Protein AF-A0A7X5TFG4-F1 (afdb_monomer)

Mean predicted aligned error: 16.13 Å

Structure (mmCIF, N/CA/C/O backbone):
data_AF-A0A7X5TFG4-F1
#
_entry.id   AF-A0A7X5TFG4-F1
#
loop_
_atom_site.group_PDB
_atom_site.id
_atom_site.type_symbol
_atom_site.label_atom_id
_atom_site.label_alt_id
_atom_site.label_comp_id
_atom_site.label_asym_id
_atom_site.label_entity_id
_atom_site.label_seq_id
_atom_site.pdbx_PDB_ins_code
_atom_site.Cartn_x
_atom_site.Cartn_y
_atom_site.Cartn_z
_atom_site.occupancy
_atom_site.B_iso_or_equiv
_atom_site.auth_seq_id
_atom_site.auth_comp_id
_atom_site.auth_asym_id
_atom_site.auth_atom_id
_atom_site.pdbx_PDB_model_num
ATOM 1 N N . MET A 1 1 ? -3.999 18.318 11.171 1.00 40.94 1 MET A N 1
ATOM 2 C CA . MET A 1 1 ? -4.446 17.059 10.551 1.00 40.94 1 MET A CA 1
ATOM 3 C C . MET A 1 1 ? -4.209 15.980 11.583 1.00 40.94 1 MET A C 1
ATOM 5 O O . MET A 1 1 ? -3.076 15.828 12.015 1.00 40.94 1 MET A O 1
ATOM 9 N N . GLU A 1 2 ? -5.267 15.342 12.074 1.00 40.59 2 GLU A N 1
ATOM 10 C CA . GLU A 1 2 ? -5.161 14.243 13.038 1.00 40.59 2 GLU A CA 1
ATOM 11 C C . GLU A 1 2 ? -4.937 12.934 12.272 1.00 40.59 2 GLU A C 1
ATOM 13 O O . GLU A 1 2 ? -5.861 12.159 12.070 1.00 40.59 2 GLU A O 1
ATOM 18 N N . LEU A 1 3 ? -3.708 12.687 11.803 1.00 50.12 3 LEU A N 1
ATOM 19 C CA . LEU A 1 3 ? -3.293 11.332 11.425 1.00 50.12 3 LEU A CA 1
ATOM 20 C C . LEU A 1 3 ? -2.859 10.603 12.697 1.00 50.12 3 LEU A C 1
ATOM 22 O O . LEU A 1 3 ? -1.681 10.527 13.042 1.00 50.12 3 LEU A O 1
ATOM 26 N N . LYS A 1 4 ? -3.838 10.115 13.450 1.00 49.06 4 LYS A N 1
ATOM 27 C CA . LYS A 1 4 ? -3.588 9.115 14.489 1.00 49.06 4 LYS A CA 1
ATOM 28 C C . LYS A 1 4 ? -4.695 8.069 14.523 1.00 49.06 4 LYS A C 1
ATOM 30 O O . LYS A 1 4 ? -5.000 7.520 15.573 1.00 49.06 4 LYS A O 1
ATOM 35 N N . GLU A 1 5 ? -5.290 7.790 13.368 1.00 57.38 5 GLU A N 1
ATOM 36 C CA . GLU A 1 5 ? -6.003 6.534 13.186 1.00 57.38 5 GLU A CA 1
ATOM 37 C C . GLU A 1 5 ? -4.938 5.45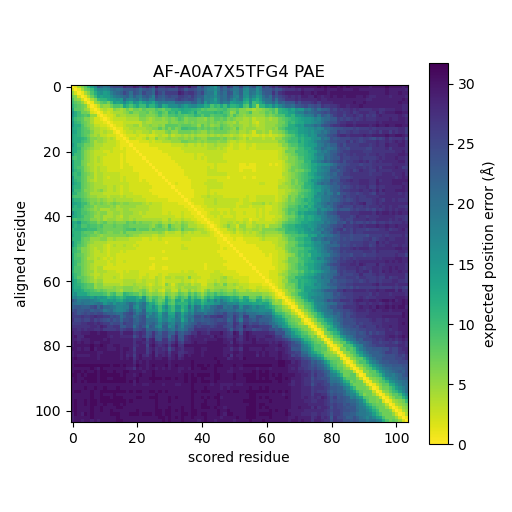7 13.004 1.00 57.38 5 GLU A C 1
ATOM 39 O O . GLU A 1 5 ? -4.044 5.543 12.164 1.00 57.38 5 GLU A O 1
ATOM 44 N N . HIS A 1 6 ? -4.932 4.529 13.948 1.00 56.25 6 HIS A N 1
ATOM 45 C CA . HIS A 1 6 ? -3.909 3.518 14.086 1.00 56.25 6 HIS A CA 1
ATOM 46 C C . HIS A 1 6 ? -3.882 2.644 12.828 1.00 56.25 6 HIS A C 1
ATOM 48 O O . HIS A 1 6 ? -4.846 1.935 12.561 1.00 56.25 6 HIS A O 1
ATOM 54 N N . TYR A 1 7 ? -2.767 2.661 12.091 1.00 66.12 7 TYR A N 1
ATOM 55 C CA . TYR A 1 7 ? -2.463 1.675 11.053 1.00 66.12 7 TYR A CA 1
ATOM 56 C C . TYR A 1 7 ? -2.356 0.294 11.704 1.00 66.12 7 TYR A C 1
ATOM 58 O O . TYR A 1 7 ? -1.284 -0.139 12.129 1.00 66.12 7 TYR A O 1
ATOM 66 N N . THR A 1 8 ? -3.499 -0.359 11.874 1.00 75.88 8 THR A N 1
ATOM 67 C CA . THR A 1 8 ? -3.592 -1.678 12.486 1.00 75.88 8 THR A CA 1
ATOM 68 C C . THR A 1 8 ? -3.585 -2.732 11.392 1.00 75.88 8 THR A C 1
ATOM 70 O O . THR A 1 8 ? -4.146 -2.547 10.307 1.00 75.88 8 THR A O 1
ATOM 73 N N . ASN A 1 9 ? -2.931 -3.859 11.661 1.00 72.38 9 ASN A N 1
ATOM 74 C CA . ASN A 1 9 ? -2.941 -4.973 10.721 1.00 72.38 9 ASN A CA 1
ATOM 75 C C . ASN A 1 9 ? -4.364 -5.508 10.548 1.00 72.38 9 ASN A C 1
ATOM 77 O O . ASN A 1 9 ? -4.701 -6.007 9.488 1.00 72.38 9 ASN A O 1
ATOM 81 N N . GLU A 1 10 ? -5.204 -5.367 11.565 1.00 77.56 10 GLU A N 1
ATOM 82 C CA . GLU A 1 10 ? -6.606 -5.748 11.603 1.00 77.56 10 GLU A CA 1
ATOM 83 C C . GLU A 1 10 ? -7.412 -5.072 10.486 1.00 77.56 10 GLU A C 1
ATOM 85 O O . GLU A 1 10 ? -8.140 -5.746 9.755 1.00 77.56 10 GLU A O 1
ATOM 90 N N . GLU A 1 11 ? -7.240 -3.762 10.302 1.00 80.69 11 GLU A N 1
ATOM 91 C CA . GLU A 1 11 ? -7.947 -3.012 9.264 1.00 80.69 11 GLU A CA 1
ATOM 92 C C . GLU A 1 11 ? -7.450 -3.377 7.861 1.00 80.69 11 GLU A C 1
ATOM 94 O O . GLU A 1 11 ? -8.248 -3.655 6.964 1.00 80.69 11 GLU A O 1
ATOM 99 N N . LEU A 1 12 ? -6.132 -3.471 7.680 1.00 80.50 12 LEU A N 1
ATOM 100 C CA . LEU A 1 12 ? -5.527 -3.867 6.407 1.00 80.50 12 LEU A CA 1
ATOM 101 C C . LEU A 1 12 ? -5.881 -5.308 6.022 1.00 80.50 12 LEU A C 1
ATOM 103 O O . LEU A 1 12 ? -6.188 -5.577 4.862 1.00 80.50 12 LEU A O 1
ATOM 107 N N . CYS A 1 13 ? -5.891 -6.230 6.987 1.00 82.69 13 CYS A N 1
ATOM 108 C CA . CYS A 1 13 ? -6.196 -7.641 6.759 1.00 82.69 13 CYS A CA 1
ATOM 109 C C . CYS A 1 13 ? -7.641 -7.875 6.333 1.00 82.69 13 CYS A C 1
ATOM 111 O O . CYS A 1 13 ? -7.898 -8.873 5.679 1.00 82.69 13 CYS A O 1
ATOM 113 N N . SER A 1 14 ? -8.579 -6.968 6.624 1.00 82.88 14 SER A N 1
ATOM 114 C CA . SER A 1 14 ? -9.969 -7.111 6.164 1.00 82.88 14 SER A CA 1
ATOM 115 C C . SER A 1 14 ? -10.106 -7.211 4.633 1.00 82.88 14 SER A C 1
ATOM 117 O O . SER A 1 14 ? -11.097 -7.747 4.139 1.00 82.88 14 SER A O 1
ATOM 119 N N . LYS A 1 15 ? -9.104 -6.730 3.882 1.00 83.06 15 LYS A N 1
ATOM 120 C CA . LYS A 1 15 ? -9.053 -6.759 2.412 1.00 83.06 15 LYS A CA 1
ATOM 121 C C . LYS A 1 15 ? -8.365 -8.003 1.839 1.00 83.06 15 LYS A C 1
ATOM 123 O O . LYS A 1 15 ? -8.316 -8.150 0.621 1.00 83.06 15 LYS A O 1
ATOM 128 N N . PHE A 1 16 ? -7.820 -8.877 2.686 1.00 88.81 16 PHE A N 1
ATOM 129 C CA . PHE A 1 16 ? -7.030 -10.037 2.274 1.00 88.81 16 PHE A CA 1
ATOM 130 C C . PHE A 1 16 ? -7.470 -11.294 3.024 1.00 88.81 16 PHE A C 1
ATOM 132 O O . PHE A 1 16 ? -7.764 -11.257 4.212 1.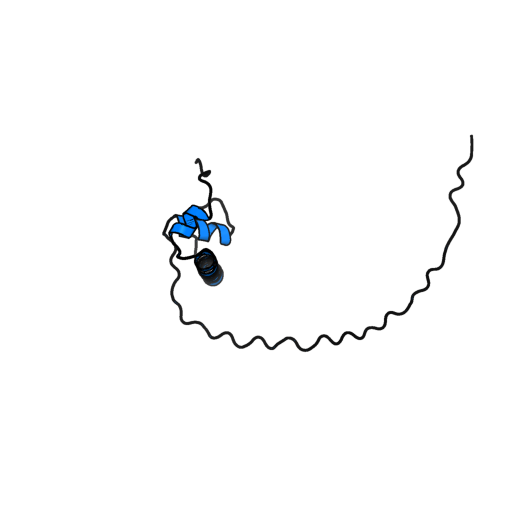00 88.81 16 PHE A O 1
ATOM 139 N N . ASP A 1 17 ? -7.427 -12.448 2.358 1.00 87.94 17 ASP A N 1
ATOM 140 C CA . ASP A 1 17 ? -7.817 -13.717 2.993 1.00 87.94 17 ASP A CA 1
ATOM 141 C C . ASP A 1 17 ? -6.910 -14.109 4.170 1.00 87.94 17 ASP A C 1
ATOM 143 O O . ASP A 1 17 ? -7.318 -14.838 5.073 1.00 87.94 17 ASP A O 1
ATOM 147 N N . ASN A 1 18 ? -5.648 -13.666 4.147 1.00 89.69 18 ASN A N 1
ATOM 148 C CA . ASN A 1 18 ? -4.687 -13.905 5.216 1.00 89.69 18 ASN A CA 1
ATOM 149 C C . ASN A 1 18 ? -3.586 -12.826 5.251 1.00 89.69 18 ASN A C 1
ATOM 151 O O . ASN A 1 18 ? -3.362 -12.095 4.283 1.00 89.69 18 ASN A O 1
ATOM 155 N N . GLN A 1 19 ? -2.850 -12.780 6.363 1.00 88.94 19 GLN A N 1
ATOM 156 C CA . GLN A 1 19 ? -1.767 -11.816 6.598 1.00 88.94 19 GLN A CA 1
ATOM 157 C C . GLN A 1 19 ? -0.594 -11.958 5.614 1.00 88.94 19 GLN A C 1
ATOM 159 O O . GLN A 1 19 ? 0.010 -10.963 5.223 1.00 88.94 19 GLN A O 1
ATOM 164 N N . PHE A 1 20 ? -0.272 -13.176 5.177 1.00 92.00 20 PHE A N 1
ATOM 165 C CA . PHE A 1 20 ? 0.802 -13.408 4.208 1.00 92.00 20 PHE A CA 1
ATOM 166 C C . PHE A 1 20 ? 0.451 -12.858 2.824 1.00 92.00 20 PHE A C 1
ATOM 168 O O . PHE A 1 20 ? 1.325 -12.330 2.144 1.00 92.00 20 PHE A O 1
ATOM 175 N N . ASN A 1 21 ? -0.818 -12.926 2.417 1.00 91.12 21 ASN A N 1
ATOM 176 C CA . ASN A 1 21 ? -1.296 -12.360 1.160 1.00 91.12 21 ASN A CA 1
ATO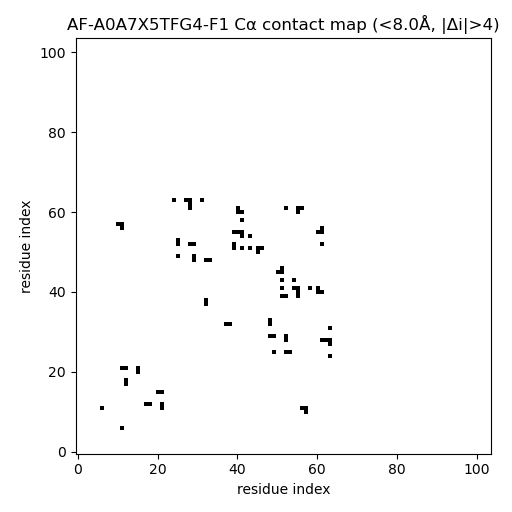M 177 C C . ASN A 1 21 ? -1.152 -10.836 1.165 1.00 91.12 21 ASN A C 1
ATOM 179 O O . ASN A 1 21 ? -0.648 -10.287 0.189 1.00 91.12 21 ASN A O 1
ATOM 183 N N . LEU A 1 22 ? -1.500 -10.173 2.275 1.00 91.19 22 LEU A N 1
ATOM 184 C CA . LEU A 1 22 ? -1.254 -8.739 2.464 1.00 91.19 22 LEU A CA 1
ATOM 185 C C . LEU A 1 22 ? 0.235 -8.408 2.289 1.00 91.19 22 LEU A C 1
ATOM 187 O O . LEU A 1 22 ? 0.585 -7.509 1.526 1.00 91.19 22 LEU A O 1
ATOM 191 N N . VAL A 1 23 ? 1.120 -9.150 2.961 1.00 91.94 23 VAL A N 1
ATOM 192 C CA . VAL A 1 23 ? 2.570 -8.906 2.899 1.00 91.94 23 VAL A CA 1
ATOM 193 C C . VAL A 1 23 ? 3.117 -9.138 1.489 1.00 91.94 23 VAL A C 1
ATOM 195 O O . VAL A 1 23 ? 3.829 -8.286 0.963 1.00 91.94 23 VAL A O 1
ATOM 198 N N . ASN A 1 24 ? 2.760 -10.250 0.845 1.00 92.94 24 ASN A N 1
ATOM 199 C CA . ASN A 1 24 ? 3.193 -10.560 -0.519 1.00 92.94 24 ASN A CA 1
ATOM 200 C C . ASN A 1 24 ? 2.720 -9.499 -1.518 1.00 92.94 24 ASN A C 1
ATOM 202 O O . ASN A 1 24 ? 3.488 -9.068 -2.380 1.00 92.94 24 ASN A O 1
ATOM 206 N N . TYR A 1 25 ? 1.475 -9.048 -1.374 1.00 92.38 25 TYR A N 1
ATOM 207 C CA . TYR A 1 25 ? 0.912 -7.993 -2.202 1.00 92.38 25 TYR A CA 1
ATOM 208 C C . TYR A 1 25 ? 1.636 -6.657 -1.990 1.00 92.38 25 TYR A C 1
ATOM 210 O O . TYR A 1 25 ? 2.055 -6.024 -2.960 1.00 92.38 25 TYR A O 1
ATOM 218 N N . ALA A 1 26 ? 1.878 -6.265 -0.735 1.00 92.88 26 ALA A N 1
ATOM 219 C CA . ALA A 1 26 ? 2.626 -5.055 -0.402 1.00 92.88 26 ALA A CA 1
ATOM 220 C C . ALA A 1 26 ? 4.062 -5.094 -0.953 1.00 92.88 26 ALA A C 1
ATOM 222 O O . ALA A 1 26 ? 4.526 -4.105 -1.517 1.00 92.88 26 ALA A O 1
ATOM 223 N N . ILE A 1 27 ? 4.749 -6.241 -0.869 1.00 93.81 27 ILE A N 1
ATOM 224 C CA . ILE A 1 27 ? 6.079 -6.438 -1.471 1.00 93.81 27 ILE A CA 1
ATOM 225 C C . ILE A 1 27 ? 6.027 -6.215 -2.985 1.00 93.81 27 ILE A C 1
ATOM 227 O O . ILE A 1 27 ? 6.894 -5.530 -3.531 1.00 93.81 27 ILE A O 1
ATOM 231 N N . GLY A 1 28 ? 5.012 -6.758 -3.662 1.00 92.62 28 GLY A N 1
ATOM 232 C CA . GLY A 1 28 ? 4.787 -6.519 -5.087 1.00 92.62 28 GLY A CA 1
ATOM 233 C C . GLY A 1 28 ? 4.617 -5.031 -5.398 1.00 92.62 28 GLY A C 1
ATOM 234 O O . GLY A 1 28 ? 5.291 -4.507 -6.284 1.00 92.62 28 GLY A O 1
ATOM 235 N N . LEU A 1 29 ? 3.782 -4.338 -4.618 1.00 92.69 29 LEU A N 1
ATOM 236 C CA . LEU A 1 29 ? 3.481 -2.918 -4.809 1.00 92.69 29 LEU A CA 1
ATOM 237 C C . LEU A 1 29 ? 4.717 -2.031 -4.605 1.00 92.69 29 LEU A C 1
ATOM 239 O O . LEU A 1 29 ? 4.964 -1.125 -5.403 1.00 92.69 29 LEU A O 1
ATOM 243 N N . VAL A 1 30 ? 5.510 -2.307 -3.562 1.00 94.44 30 VAL A N 1
ATOM 244 C CA . VAL A 1 30 ? 6.781 -1.612 -3.293 1.00 94.44 30 VAL A CA 1
ATOM 245 C C . VAL A 1 30 ? 7.781 -1.894 -4.403 1.00 94.44 30 VAL A C 1
ATOM 247 O O . VAL A 1 30 ? 8.429 -0.974 -4.895 1.00 94.44 30 VAL A O 1
ATOM 250 N N . GLY A 1 31 ? 7.906 -3.156 -4.818 1.00 92.31 31 GLY A N 1
ATOM 251 C CA . GLY A 1 31 ? 8.812 -3.553 -5.891 1.00 92.31 31 GLY A CA 1
ATOM 252 C C . GLY A 1 31 ? 8.489 -2.848 -7.207 1.00 92.31 31 GLY A C 1
ATOM 253 O O . GLY A 1 31 ? 9.395 -2.354 -7.879 1.00 92.31 31 GLY A O 1
ATOM 254 N N . GLU A 1 32 ? 7.205 -2.747 -7.558 1.00 91.81 32 GLU A N 1
ATOM 255 C CA . GLU A 1 32 ? 6.748 -1.964 -8.705 1.00 91.81 32 GLU A CA 1
ATOM 256 C C . GLU A 1 32 ? 7.100 -0.486 -8.529 1.00 91.81 32 GLU A C 1
ATOM 258 O O . GLU A 1 32 ? 7.736 0.089 -9.409 1.00 91.81 32 GLU A O 1
ATOM 263 N N . MET A 1 33 ? 6.766 0.095 -7.374 1.00 92.00 33 MET A N 1
ATOM 264 C CA . MET A 1 33 ? 6.987 1.509 -7.084 1.00 92.00 33 MET A CA 1
ATOM 265 C C . MET A 1 33 ? 8.459 1.914 -7.195 1.00 92.00 33 MET A C 1
ATOM 267 O O . MET A 1 33 ? 8.774 2.894 -7.868 1.00 92.00 33 MET A O 1
ATOM 271 N N . ILE A 1 34 ? 9.359 1.138 -6.586 1.00 91.56 34 ILE A N 1
ATOM 272 C CA . ILE A 1 34 ? 10.807 1.369 -6.642 1.00 91.56 34 ILE A CA 1
ATOM 273 C C . ILE A 1 34 ? 11.309 1.231 -8.078 1.00 91.56 34 ILE A C 1
ATOM 275 O O . ILE A 1 34 ? 12.083 2.060 -8.550 1.00 91.56 34 ILE A O 1
ATOM 279 N N . ARG A 1 35 ? 10.873 0.187 -8.789 1.00 90.06 35 ARG A N 1
ATOM 280 C CA . ARG A 1 35 ? 11.365 -0.102 -10.138 1.00 90.06 35 ARG A CA 1
ATOM 281 C C . ARG A 1 35 ? 10.912 0.937 -11.161 1.00 90.06 35 ARG A C 1
ATOM 283 O O . ARG A 1 35 ? 11.685 1.271 -12.053 1.00 90.06 35 ARG A O 1
ATOM 290 N N . THR A 1 36 ? 9.669 1.407 -11.081 1.00 90.44 36 THR A N 1
ATOM 291 C CA . THR A 1 36 ? 9.133 2.395 -12.029 1.00 90.44 36 THR A CA 1
ATOM 292 C C . THR A 1 36 ? 9.429 3.831 -11.613 1.00 90.44 36 THR A C 1
ATOM 294 O O . THR A 1 36 ? 9.278 4.729 -12.436 1.00 90.44 36 THR A O 1
ATOM 297 N N . GLY A 1 37 ? 9.793 4.061 -10.348 1.00 90.25 37 GLY A N 1
ATOM 298 C CA . GLY A 1 37 ? 9.927 5.401 -9.780 1.00 90.25 37 GLY A CA 1
ATOM 299 C C . GLY A 1 37 ? 8.609 6.179 -9.790 1.00 90.25 37 GLY A C 1
ATOM 300 O O . GLY A 1 37 ? 8.628 7.403 -9.894 1.00 90.25 37 GLY A O 1
ATOM 301 N N . ARG A 1 38 ? 7.458 5.486 -9.759 1.00 91.62 38 ARG A N 1
ATOM 302 C CA . ARG A 1 38 ? 6.154 6.169 -9.776 1.00 91.62 38 ARG A CA 1
ATOM 303 C C . ARG A 1 38 ? 5.957 6.946 -8.478 1.00 91.62 38 ARG A C 1
ATOM 305 O O . ARG A 1 38 ? 6.379 6.501 -7.410 1.00 91.62 38 ARG A O 1
ATOM 312 N N . GLU A 1 39 ? 5.225 8.047 -8.564 1.00 91.50 39 GLU A N 1
ATOM 313 C CA . GLU A 1 39 ? 4.814 8.781 -7.373 1.00 91.50 39 GLU A CA 1
ATOM 314 C C . GLU A 1 39 ? 3.755 8.005 -6.560 1.00 91.50 39 GLU A C 1
ATOM 316 O O . GLU A 1 39 ? 3.016 7.168 -7.111 1.00 91.50 39 GLU A O 1
ATOM 321 N N . PRO A 1 40 ? 3.664 8.270 -5.244 1.00 91.38 40 PRO A N 1
ATOM 322 C CA . PRO A 1 40 ? 2.592 7.750 -4.406 1.00 91.38 40 PRO A CA 1
ATOM 323 C C . PRO A 1 40 ? 1.214 8.232 -4.873 1.00 91.38 40 PRO A C 1
ATOM 325 O O . PRO A 1 40 ? 1.028 9.381 -5.272 1.00 91.38 40 PRO A O 1
ATOM 328 N N . ARG A 1 41 ? 0.206 7.363 -4.781 1.00 91.25 41 ARG A N 1
ATOM 329 C CA . ARG A 1 41 ? -1.193 7.661 -5.158 1.00 91.25 41 ARG A CA 1
ATOM 330 C C . ARG A 1 41 ? -1.984 8.340 -4.038 1.00 91.25 41 ARG A C 1
ATOM 332 O O . ARG A 1 41 ? -3.104 8.816 -4.253 1.00 91.25 41 ARG A O 1
ATOM 339 N N . VAL A 1 42 ? -1.415 8.373 -2.839 1.00 90.12 42 VAL A N 1
ATOM 340 C CA . VAL A 1 42 ? -1.928 9.091 -1.670 1.00 90.12 42 VAL A CA 1
ATOM 341 C C . VAL A 1 42 ? -0.906 10.120 -1.224 1.00 90.12 42 VAL A C 1
ATOM 343 O O . VAL A 1 42 ? 0.297 9.928 -1.370 1.00 90.12 42 VAL A O 1
ATOM 346 N N . LYS A 1 43 ? -1.409 11.230 -0.681 1.00 88.31 43 LYS A N 1
ATOM 347 C CA . LYS A 1 43 ? -0.558 12.210 -0.015 1.00 88.31 43 LYS A CA 1
ATOM 348 C C . LYS A 1 43 ? -0.125 11.617 1.315 1.00 88.31 43 LYS A C 1
ATOM 350 O O . LYS A 1 43 ? -0.991 11.256 2.106 1.00 88.31 43 LYS A O 1
ATOM 355 N N . SER A 1 44 ? 1.177 11.583 1.537 1.00 85.25 44 SER A N 1
ATOM 356 C CA . SER A 1 44 ? 1.770 11.145 2.789 1.00 85.25 44 SER A CA 1
ATOM 357 C C . SER A 1 44 ? 2.788 12.161 3.268 1.00 85.25 44 SER A C 1
ATOM 359 O O . SER A 1 44 ? 3.335 12.931 2.478 1.00 85.25 44 SER A O 1
ATOM 361 N N . GLU A 1 45 ? 3.044 12.140 4.567 1.00 86.44 45 GLU A N 1
ATOM 362 C CA . GLU A 1 45 ? 4.122 12.901 5.197 1.00 86.44 45 GLU A CA 1
ATOM 363 C C . GLU A 1 45 ? 5.439 12.109 5.213 1.00 86.44 45 GLU A C 1
ATOM 365 O O . GLU A 1 45 ? 6.486 12.659 5.546 1.00 86.44 45 GLU A O 1
ATOM 370 N N . THR A 1 46 ? 5.400 10.818 4.861 1.00 86.69 46 THR A N 1
ATOM 371 C CA . THR A 1 46 ? 6.582 9.956 4.824 1.00 86.69 46 THR A CA 1
ATOM 372 C C . THR A 1 46 ? 7.146 9.814 3.416 1.00 86.69 46 THR A C 1
ATOM 374 O O . THR A 1 46 ? 6.423 9.809 2.424 1.00 86.69 46 THR A O 1
ATOM 377 N N . GLU A 1 47 ? 8.457 9.618 3.335 1.00 88.44 47 GLU A N 1
ATOM 378 C CA . GLU A 1 47 ? 9.138 9.210 2.104 1.00 88.44 47 GLU A CA 1
ATOM 379 C C . GLU A 1 47 ? 9.401 7.696 2.073 1.00 88.44 47 GLU A C 1
ATOM 381 O O . GLU A 1 47 ? 9.912 7.176 1.084 1.00 88.44 47 GLU A O 1
ATOM 386 N N . ASN A 1 48 ? 9.066 6.962 3.145 1.00 90.69 48 ASN A N 1
ATOM 387 C CA . ASN A 1 48 ? 9.313 5.526 3.224 1.00 90.69 48 ASN A CA 1
ATOM 388 C C . ASN A 1 48 ? 8.372 4.762 2.272 1.00 90.69 48 ASN A C 1
ATOM 390 O O . ASN A 1 48 ? 7.168 4.702 2.545 1.00 90.69 48 ASN A O 1
ATOM 394 N N . PRO A 1 49 ? 8.892 4.090 1.224 1.00 90.50 49 PRO A N 1
ATOM 395 C CA . PRO A 1 49 ? 8.069 3.374 0.251 1.00 90.50 49 PRO A CA 1
ATOM 396 C C . PRO A 1 49 ? 7.173 2.311 0.885 1.00 90.50 49 PRO A C 1
ATOM 398 O O . PRO A 1 49 ? 6.044 2.122 0.446 1.00 90.50 49 PRO A O 1
ATOM 401 N N . ALA A 1 50 ? 7.646 1.638 1.939 1.00 90.88 50 ALA A N 1
ATOM 402 C CA . ALA A 1 50 ? 6.866 0.613 2.620 1.00 90.88 50 ALA A CA 1
ATOM 403 C C . ALA A 1 50 ? 5.626 1.207 3.299 1.00 90.88 50 ALA A C 1
ATOM 405 O O . ALA A 1 50 ? 4.548 0.631 3.221 1.00 90.88 50 ALA A O 1
ATOM 406 N N . LEU A 1 51 ? 5.759 2.372 3.934 1.00 90.44 51 LEU A N 1
ATOM 407 C CA . LEU A 1 51 ? 4.629 3.024 4.589 1.00 90.44 51 LEU A CA 1
ATOM 408 C C . LEU A 1 51 ? 3.677 3.641 3.555 1.00 90.44 51 LEU A C 1
ATOM 410 O O . LEU A 1 51 ? 2.466 3.488 3.670 1.00 90.44 51 LEU A O 1
ATOM 414 N N . LEU A 1 52 ? 4.227 4.227 2.489 1.00 92.81 52 LEU A N 1
ATOM 415 C CA . LEU A 1 52 ? 3.461 4.789 1.375 1.00 92.81 52 LEU A CA 1
ATOM 416 C C . LEU A 1 52 ? 2.531 3.762 0.724 1.00 92.81 52 LEU A C 1
ATOM 418 O O . LEU A 1 52 ? 1.362 4.055 0.480 1.00 92.81 52 LEU A O 1
A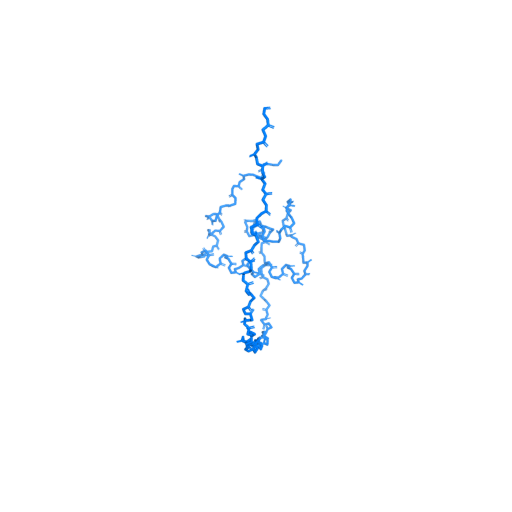TOM 422 N N . VAL A 1 53 ? 3.012 2.540 0.469 1.00 92.62 53 VAL A N 1
ATOM 423 C CA . VAL A 1 53 ? 2.150 1.506 -0.120 1.00 92.62 53 VAL A CA 1
ATOM 424 C C . VAL A 1 53 ? 1.069 1.022 0.842 1.00 92.62 53 VAL A C 1
ATOM 426 O O . VAL A 1 53 ? -0.022 0.689 0.393 1.00 92.62 53 VAL A O 1
ATOM 429 N N . LEU A 1 54 ? 1.333 0.997 2.151 1.00 91.44 54 LEU A N 1
ATOM 430 C CA . LEU A 1 54 ? 0.329 0.600 3.139 1.00 91.44 54 LEU A CA 1
ATOM 431 C C . LEU A 1 54 ? -0.790 1.640 3.211 1.00 91.44 54 LEU A C 1
ATOM 433 O O . LEU A 1 54 ? -1.957 1.272 3.302 1.00 91.44 54 LEU A O 1
ATOM 437 N N . GLU A 1 55 ? -0.456 2.923 3.075 1.00 90.44 55 GLU A N 1
ATOM 438 C CA . GLU A 1 55 ? -1.442 3.998 2.951 1.00 90.44 55 GLU A CA 1
ATOM 439 C C . GLU A 1 55 ? -2.247 3.898 1.649 1.00 90.44 55 GLU A C 1
ATOM 441 O O . GLU A 1 55 ? -3.460 4.122 1.653 1.00 90.44 55 GLU A O 1
ATOM 446 N N . GLU A 1 56 ? -1.612 3.520 0.532 1.00 91.81 56 GLU A N 1
ATOM 447 C CA . GLU A 1 56 ? -2.321 3.255 -0.729 1.00 91.81 56 GLU A CA 1
ATOM 448 C C . GLU A 1 56 ? -3.321 2.105 -0.584 1.00 91.81 56 GLU A C 1
ATOM 450 O O . GLU A 1 56 ? -4.471 2.244 -1.016 1.00 91.81 56 GLU A O 1
ATOM 455 N N . ILE A 1 57 ? -2.892 1.010 0.056 1.00 91.5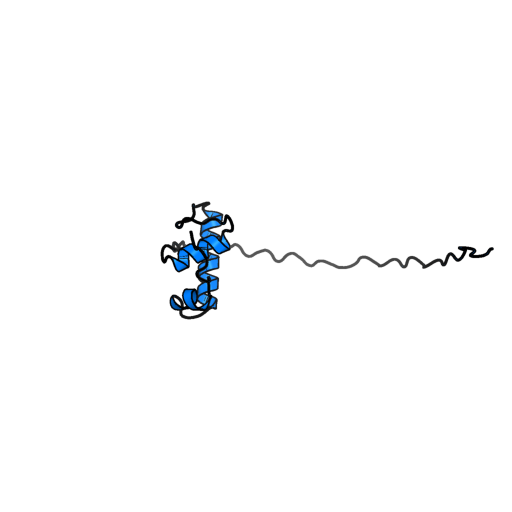0 57 ILE A N 1
ATOM 456 C CA . ILE A 1 57 ? -3.719 -0.169 0.330 1.00 91.50 57 ILE A CA 1
ATOM 457 C C . ILE A 1 57 ? -4.877 0.204 1.249 1.00 91.50 57 ILE A C 1
ATOM 459 O O . ILE A 1 57 ? -6.023 -0.157 0.979 1.00 91.50 57 ILE A O 1
ATOM 463 N N . LEU A 1 58 ? -4.624 0.968 2.312 1.00 88.94 58 LEU A N 1
ATOM 464 C CA . LEU A 1 58 ? -5.667 1.415 3.231 1.00 88.94 58 LEU A CA 1
ATOM 465 C C . LEU A 1 58 ? -6.712 2.275 2.507 1.00 88.94 58 LEU A C 1
ATOM 467 O O . LEU A 1 58 ? -7.910 1.999 2.594 1.00 88.94 58 LEU A O 1
ATOM 471 N N . ALA A 1 59 ? -6.264 3.234 1.696 1.00 89.06 59 ALA A N 1
ATOM 472 C CA . ALA A 1 59 ? -7.131 4.101 0.904 1.00 89.06 59 ALA A CA 1
ATOM 473 C C . ALA A 1 59 ? -7.850 3.384 -0.259 1.00 89.06 59 ALA A C 1
ATOM 475 O O . ALA A 1 59 ? -8.708 3.994 -0.900 1.00 89.06 59 ALA A O 1
ATOM 476 N N . GLY A 1 60 ? -7.499 2.125 -0.564 1.00 89.38 60 GLY A N 1
ATOM 477 C CA . GLY A 1 60 ? -8.044 1.371 -1.701 1.00 89.38 60 GLY A CA 1
ATOM 478 C C . GLY A 1 60 ? -7.673 1.982 -3.056 1.00 89.38 60 GLY A C 1
ATOM 479 O O . GLY A 1 60 ? -8.440 1.904 -4.016 1.00 89.38 60 GLY A O 1
ATOM 480 N N . LYS A 1 61 ? -6.532 2.677 -3.109 1.00 91.00 61 LYS A N 1
ATOM 481 C CA . LYS A 1 61 ? -5.979 3.297 -4.324 1.00 91.00 61 LYS A CA 1
ATOM 482 C C . LYS A 1 61 ? -4.788 2.521 -4.869 1.00 91.00 61 LYS A C 1
ATOM 484 O O . LYS A 1 61 ? -4.217 2.920 -5.887 1.00 91.00 61 LYS A O 1
ATOM 489 N N . ASP A 1 62 ? -4.405 1.453 -4.188 1.00 90.38 62 ASP A N 1
ATOM 490 C CA . ASP A 1 62 ? -3.403 0.514 -4.633 1.00 90.38 62 ASP A CA 1
ATOM 491 C C . ASP A 1 62 ? -3.836 -0.138 -5.950 1.00 90.38 62 ASP A C 1
ATOM 493 O O . ASP A 1 62 ? -4.992 -0.493 -6.175 1.00 90.38 62 ASP A O 1
ATOM 497 N N . LYS A 1 63 ? -2.879 -0.227 -6.868 1.00 88.94 63 LYS A N 1
ATOM 498 C CA . LYS A 1 63 ? -3.014 -0.953 -8.125 1.00 88.94 63 LYS A CA 1
ATOM 499 C C . LYS A 1 63 ? -1.683 -1.623 -8.375 1.00 88.94 63 LYS A C 1
ATOM 501 O O . LYS A 1 63 ? -0.697 -0.916 -8.608 1.00 88.94 63 LYS A O 1
ATOM 506 N N . LEU A 1 64 ? -1.680 -2.944 -8.256 1.00 86.31 64 LEU A N 1
ATOM 507 C CA . LEU A 1 64 ? -0.584 -3.787 -8.696 1.00 86.31 64 LEU A CA 1
ATOM 508 C C . LEU A 1 64 ? -0.840 -4.142 -10.158 1.00 86.31 64 LEU A C 1
ATOM 510 O O . LEU A 1 64 ? -1.826 -4.814 -10.465 1.00 86.31 64 LEU A O 1
ATOM 514 N N . GLU A 1 65 ? -0.000 -3.658 -11.067 1.00 81.06 65 GLU A N 1
ATOM 515 C CA . GLU A 1 65 ? -0.128 -4.047 -12.469 1.00 81.06 65 GLU A CA 1
ATOM 516 C C . GLU A 1 65 ? 0.403 -5.472 -12.657 1.00 81.06 65 GLU A C 1
ATOM 518 O O . GLU A 1 65 ? 1.574 -5.759 -12.393 1.00 81.06 65 GLU A O 1
ATOM 523 N N . GLU A 1 66 ? -0.452 -6.377 -13.147 1.00 67.31 66 GLU A N 1
ATOM 524 C CA . GLU A 1 66 ? -0.033 -7.712 -13.575 1.00 67.31 66 GLU A CA 1
ATOM 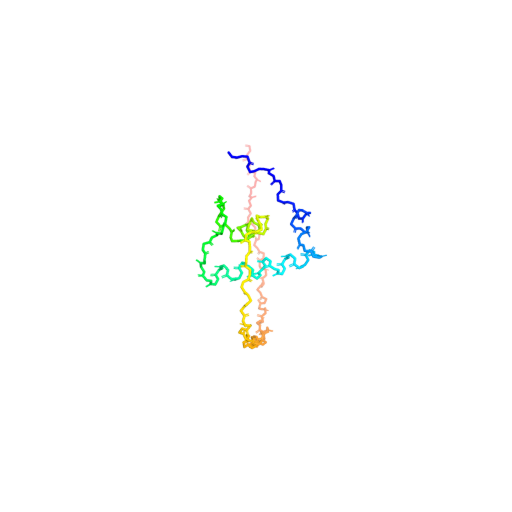525 C C . GLU A 1 66 ? 0.896 -7.577 -14.785 1.00 67.31 66 GLU A C 1
ATOM 527 O O . GLU A 1 66 ? 0.470 -7.388 -15.926 1.00 67.31 66 GLU A O 1
ATOM 532 N N . ARG A 1 67 ? 2.202 -7.649 -14.533 1.00 63.62 67 ARG A N 1
ATOM 533 C CA . ARG A 1 67 ? 3.208 -7.742 -15.587 1.00 63.62 67 ARG A CA 1
ATOM 534 C C . ARG A 1 67 ? 3.653 -9.197 -15.731 1.00 63.62 67 ARG A C 1
ATOM 536 O O . ARG A 1 67 ? 3.841 -9.859 -14.709 1.00 63.62 67 ARG A O 1
ATOM 543 N N . PRO A 1 68 ? 3.896 -9.689 -16.961 1.00 58.09 68 PRO A N 1
ATOM 544 C CA . PRO A 1 68 ? 4.577 -10.961 -17.155 1.00 58.09 68 PRO A CA 1
ATOM 545 C C . PRO A 1 68 ? 5.880 -10.986 -16.353 1.00 58.09 68 PRO A C 1
ATOM 547 O O . PRO A 1 68 ? 6.688 -10.056 -16.417 1.00 58.09 68 PRO A O 1
ATOM 550 N N . VAL A 1 69 ? 6.038 -12.044 -15.560 1.00 60.69 69 VAL A N 1
ATOM 551 C CA . VAL A 1 69 ? 7.234 -12.301 -14.763 1.00 60.69 69 VAL A CA 1
ATOM 552 C C . VAL A 1 69 ? 8.399 -12.434 -15.737 1.00 60.69 69 VAL A C 1
ATOM 554 O O . VAL A 1 69 ? 8.455 -13.383 -16.514 1.00 60.69 69 VAL A O 1
ATOM 557 N N . GLU A 1 70 ? 9.324 -11.476 -15.722 1.00 63.94 70 GLU A N 1
ATOM 558 C CA . GLU A 1 70 ? 10.629 -11.694 -16.334 1.00 63.94 70 GLU A CA 1
ATOM 559 C C . GLU A 1 70 ? 11.296 -12.803 -15.517 1.00 63.94 70 GLU A C 1
ATOM 561 O O . GLU A 1 70 ? 11.608 -12.611 -14.337 1.00 63.94 70 GLU A O 1
ATOM 566 N N . GLU A 1 71 ? 11.408 -13.996 -16.110 1.00 58.97 71 GLU A N 1
ATOM 567 C CA . GLU A 1 71 ? 12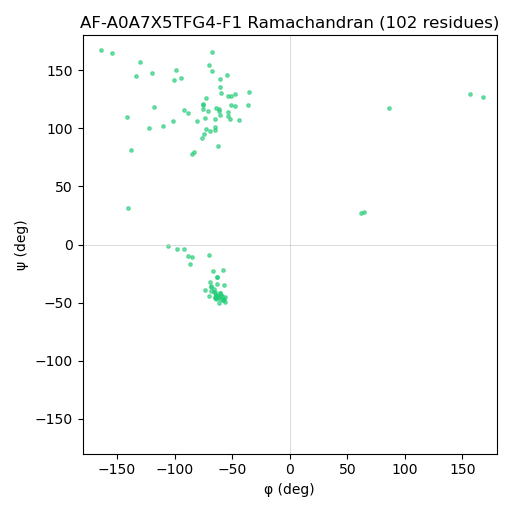.077 -15.140 -15.501 1.00 58.97 71 GLU A CA 1
ATOM 568 C C . GLU A 1 71 ? 13.466 -14.695 -15.044 1.00 58.97 71 GLU A C 1
ATOM 570 O O . GLU A 1 71 ? 14.359 -14.416 -15.847 1.00 58.97 71 GLU A O 1
ATOM 575 N N . LYS A 1 72 ? 13.644 -14.574 -13.726 1.00 63.88 72 LYS A N 1
ATOM 576 C CA . LYS A 1 72 ? 14.947 -14.262 -13.155 1.00 63.88 72 LYS A CA 1
ATOM 577 C C . LYS A 1 72 ? 15.874 -15.405 -13.540 1.00 63.88 72 LYS A C 1
ATOM 579 O O . LYS A 1 72 ? 15.681 -16.534 -13.091 1.00 63.88 72 LYS A O 1
ATOM 584 N N . THR A 1 73 ? 16.884 -15.103 -14.354 1.00 60.47 73 THR A N 1
ATOM 585 C CA . THR A 1 73 ? 18.011 -16.008 -14.585 1.00 60.47 73 THR A CA 1
ATOM 586 C C . THR A 1 73 ? 18.496 -16.514 -13.228 1.00 60.47 73 THR A C 1
ATOM 588 O O . THR A 1 73 ? 18.688 -15.681 -12.332 1.00 60.47 73 THR A O 1
ATOM 591 N N . PRO A 1 74 ? 18.665 -17.835 -13.041 1.00 54.56 74 PRO A N 1
ATOM 592 C CA . PRO A 1 74 ? 19.021 -18.392 -11.746 1.00 54.56 74 PRO A CA 1
ATOM 593 C C . PRO A 1 74 ? 20.277 -17.687 -11.239 1.00 54.56 74 PRO A C 1
ATOM 595 O O . PRO A 1 74 ? 21.271 -17.587 -11.966 1.00 54.56 74 PRO A O 1
ATOM 598 N N . LEU A 1 75 ? 20.218 -17.168 -10.005 1.00 58.03 75 LEU A N 1
ATOM 599 C CA . LEU A 1 75 ? 21.419 -16.707 -9.324 1.00 58.03 75 LEU A CA 1
ATOM 600 C C . LEU A 1 75 ? 22.389 -17.884 -9.351 1.00 58.03 75 LEU A C 1
ATOM 602 O O . LEU A 1 75 ? 22.113 -18.925 -8.755 1.00 58.03 75 LEU A O 1
ATOM 606 N N . LYS A 1 76 ? 23.502 -17.733 -10.076 1.00 54.56 76 LYS A N 1
ATOM 607 C CA . LYS A 1 76 ? 24.632 -18.647 -9.947 1.00 54.56 76 LYS A CA 1
ATOM 608 C C . LYS A 1 76 ? 24.963 -18.653 -8.462 1.00 54.56 76 LYS A C 1
ATOM 610 O O . LYS A 1 76 ? 25.357 -17.617 -7.928 1.00 54.56 76 LYS A O 1
ATOM 615 N N . SER A 1 77 ? 24.704 -19.779 -7.800 1.00 50.81 77 SER A N 1
ATOM 616 C CA . SER A 1 77 ? 25.097 -20.001 -6.417 1.00 50.81 77 SER A CA 1
ATOM 617 C C . SER A 1 77 ? 26.552 -19.575 -6.302 1.00 50.81 77 SER A C 1
ATOM 619 O O . SER A 1 77 ? 27.394 -20.084 -7.048 1.00 50.81 77 SER A O 1
ATOM 621 N N . SER A 1 78 ? 26.826 -18.587 -5.451 1.00 50.19 78 SER A N 1
ATOM 622 C CA . SER A 1 78 ? 28.193 -18.180 -5.160 1.00 50.19 78 SER A CA 1
ATOM 623 C C . SER A 1 78 ? 28.970 -19.438 -4.7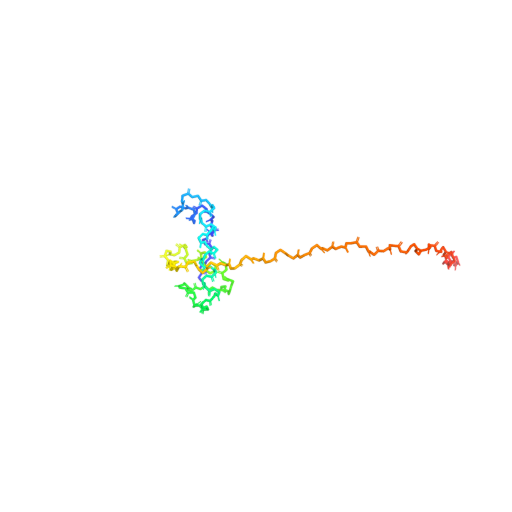98 1.00 50.19 78 SER A C 1
ATOM 625 O O . SER A 1 78 ? 28.572 -20.169 -3.891 1.00 50.19 78 SER A O 1
ATOM 627 N N . ALA A 1 79 ? 30.010 -19.717 -5.577 1.00 52.28 79 ALA A N 1
ATOM 628 C CA . ALA A 1 79 ? 30.901 -20.831 -5.344 1.00 52.28 79 ALA A CA 1
ATOM 629 C C . ALA A 1 79 ? 31.455 -20.765 -3.913 1.00 52.28 79 ALA A C 1
ATOM 631 O O . ALA A 1 79 ? 31.644 -19.689 -3.343 1.00 52.28 79 ALA A O 1
ATOM 632 N N . GLU A 1 80 ? 31.651 -21.957 -3.370 1.00 52.12 80 GLU A N 1
ATOM 633 C CA . GLU A 1 80 ? 32.143 -22.310 -2.047 1.00 52.12 80 GLU A CA 1
ATOM 634 C C . GLU A 1 80 ? 33.230 -21.353 -1.529 1.00 52.12 80 GLU A C 1
ATOM 636 O O . GLU A 1 80 ? 34.312 -21.226 -2.103 1.00 52.12 80 GLU A O 1
ATOM 641 N N . VAL A 1 81 ? 32.959 -20.700 -0.396 1.00 46.75 81 VAL A N 1
ATOM 642 C CA . VAL A 1 81 ? 34.002 -20.053 0.404 1.00 46.75 81 VAL A CA 1
ATOM 643 C C . VAL A 1 81 ? 34.803 -21.166 1.077 1.00 46.75 81 VAL A C 1
ATOM 645 O O . VAL A 1 81 ? 34.385 -21.732 2.084 1.00 46.75 81 VAL A O 1
ATOM 648 N N . SER A 1 82 ? 35.953 -21.501 0.493 1.00 42.78 82 SER A N 1
ATOM 649 C CA . SER A 1 82 ? 36.967 -22.359 1.105 1.00 42.78 82 SER A CA 1
ATOM 650 C C . SER A 1 82 ? 37.616 -21.618 2.276 1.00 42.78 82 SER A C 1
ATOM 652 O O . SER A 1 82 ? 38.522 -20.808 2.087 1.00 42.78 82 SER A O 1
ATOM 654 N N . THR A 1 83 ? 37.164 -21.882 3.501 1.00 52.53 83 THR A N 1
ATOM 655 C CA . THR A 1 83 ? 37.844 -21.434 4.720 1.00 52.53 83 THR A CA 1
ATOM 656 C C . THR A 1 83 ? 39.096 -22.275 4.958 1.00 52.53 83 THR A C 1
ATOM 658 O O . THR A 1 83 ? 39.033 -23.335 5.575 1.00 52.53 83 THR A O 1
ATOM 661 N N . THR A 1 84 ? 40.247 -21.785 4.506 1.00 46.78 84 THR A N 1
ATOM 662 C CA . THR A 1 84 ? 41.554 -22.192 5.034 1.00 46.78 84 THR A CA 1
ATOM 663 C C . THR A 1 84 ? 42.435 -20.959 5.176 1.00 46.78 84 THR A C 1
ATOM 665 O O . THR A 1 84 ? 43.275 -20.694 4.322 1.00 46.78 84 THR A O 1
ATOM 668 N N . GLU A 1 85 ? 42.261 -20.214 6.265 1.00 45.09 85 GLU A N 1
ATOM 669 C CA . GLU A 1 85 ? 43.344 -19.398 6.808 1.00 45.09 85 GLU A CA 1
ATOM 670 C C . GLU A 1 85 ? 43.675 -19.890 8.213 1.00 45.09 85 GLU A C 1
ATOM 672 O O . GLU A 1 85 ? 42.844 -19.956 9.117 1.00 45.09 85 GLU A O 1
ATOM 677 N N . VAL A 1 86 ? 44.920 -20.340 8.321 1.00 46.09 86 VAL A N 1
ATOM 678 C CA . VAL A 1 86 ? 45.575 -20.887 9.499 1.00 46.09 86 VAL A CA 1
ATOM 679 C C . VAL A 1 86 ? 45.658 -19.790 10.556 1.00 46.09 86 VAL A C 1
ATOM 681 O O . VAL A 1 86 ? 46.340 -18.786 10.352 1.00 46.09 86 VAL A O 1
ATOM 684 N N . VAL A 1 87 ? 45.002 -19.999 11.698 1.00 44.59 87 VAL A N 1
ATOM 685 C CA . VAL A 1 87 ? 45.224 -19.191 12.901 1.00 44.59 87 VAL A CA 1
ATOM 686 C C . VAL A 1 87 ? 46.658 -19.450 13.356 1.00 44.59 87 VAL A C 1
ATOM 688 O O . VAL A 1 87 ? 46.961 -20.493 13.933 1.00 44.59 87 VAL A O 1
ATOM 691 N N . LYS A 1 88 ? 47.566 -18.521 13.044 1.00 43.09 88 LYS A N 1
ATOM 692 C CA . LYS A 1 88 ? 48.867 -18.451 13.704 1.00 43.09 88 LYS A CA 1
ATOM 693 C C . LYS A 1 88 ? 48.639 -17.899 15.104 1.00 43.09 88 LYS A C 1
ATOM 695 O O . LYS A 1 88 ? 48.310 -16.733 15.282 1.00 43.09 88 LYS A O 1
ATOM 700 N N . GLU A 1 89 ? 48.796 -18.801 16.056 1.00 41.91 89 GLU A N 1
ATOM 701 C CA . GLU A 1 89 ? 48.999 -18.572 17.477 1.00 41.91 89 GLU A CA 1
ATOM 702 C C . GLU A 1 89 ? 50.023 -17.447 17.703 1.00 41.91 89 GLU A C 1
ATOM 704 O O . GLU A 1 89 ? 51.217 -17.603 17.452 1.00 41.91 89 GLU A O 1
ATOM 709 N N . SER A 1 90 ? 49.542 -16.285 18.138 1.00 46.09 90 SER A N 1
ATOM 710 C CA . SER A 1 90 ? 50.373 -15.242 18.735 1.00 46.09 90 SER A CA 1
ATOM 711 C C . SER A 1 90 ? 50.207 -15.310 20.247 1.00 46.09 90 SER A C 1
ATOM 713 O O . SER A 1 90 ? 49.161 -14.972 20.798 1.00 46.09 90 SER A O 1
ATOM 715 N N . VAL A 1 91 ? 51.277 -15.824 20.845 1.00 42.50 91 VAL A N 1
ATOM 716 C CA . VAL A 1 91 ? 51.653 -15.889 22.255 1.00 42.50 91 VAL A CA 1
ATOM 717 C C . VAL A 1 91 ? 51.218 -14.641 23.029 1.00 42.50 91 VAL A C 1
ATOM 719 O O . VAL A 1 91 ? 51.471 -13.513 22.611 1.00 42.50 91 VAL A O 1
ATOM 722 N N . ILE A 1 92 ? 50.577 -14.876 24.172 1.00 42.78 92 ILE A N 1
ATOM 723 C CA . ILE A 1 92 ? 50.292 -13.876 25.198 1.00 42.78 92 ILE A CA 1
ATOM 724 C C . ILE A 1 92 ? 51.589 -13.726 26.003 1.00 42.78 92 ILE A C 1
ATOM 726 O O . ILE A 1 92 ? 51.947 -14.639 26.743 1.00 42.78 92 ILE A O 1
ATOM 730 N N . GLU A 1 93 ? 52.323 -12.628 25.824 1.00 44.81 93 GLU A N 1
ATOM 731 C CA . GLU A 1 93 ? 53.371 -12.229 26.770 1.00 44.81 93 GLU A CA 1
ATOM 732 C C . GLU A 1 93 ? 52.755 -11.293 2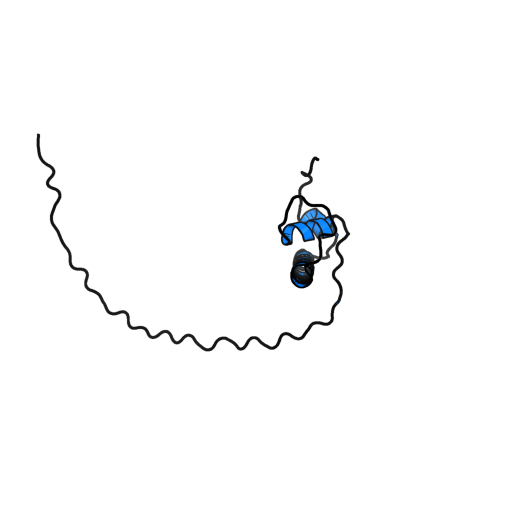7.811 1.00 44.81 93 GLU A C 1
ATOM 734 O O . GLU A 1 93 ? 52.248 -10.214 27.496 1.00 44.81 93 GLU A O 1
ATOM 739 N N . GLU A 1 94 ? 52.764 -11.764 29.055 1.00 42.00 94 GLU A N 1
ATOM 740 C CA . GLU A 1 94 ? 52.511 -10.976 30.251 1.00 42.00 94 GLU A CA 1
ATOM 741 C C . GLU A 1 94 ? 53.549 -9.851 30.353 1.00 42.00 94 GLU A C 1
ATOM 743 O O . GLU A 1 94 ? 54.753 -10.094 30.284 1.00 42.00 94 GLU A O 1
ATOM 748 N N . VAL A 1 95 ? 53.083 -8.621 30.564 1.00 46.06 95 VAL A N 1
ATOM 749 C CA . VAL A 1 95 ? 53.912 -7.546 31.111 1.00 46.06 95 VAL A CA 1
ATOM 750 C C . VAL A 1 95 ? 53.223 -7.059 32.380 1.00 46.06 95 VAL A C 1
ATOM 752 O O . VAL A 1 95 ? 52.220 -6.346 32.333 1.00 46.06 95 VAL A O 1
ATOM 755 N N . GLU A 1 96 ? 53.744 -7.533 33.512 1.00 39.53 96 GLU A N 1
ATOM 756 C CA . GLU A 1 96 ? 53.607 -6.898 34.822 1.00 39.53 96 GLU A CA 1
ATOM 757 C C . GLU A 1 96 ? 54.378 -5.564 34.868 1.00 39.53 96 GLU A C 1
ATOM 759 O O . GLU A 1 96 ? 55.260 -5.308 34.054 1.00 39.53 96 GLU A O 1
ATOM 764 N N . GLU A 1 97 ? 54.069 -4.788 35.911 1.00 39.66 97 GLU A N 1
ATOM 765 C CA . GLU A 1 97 ? 54.637 -3.500 36.343 1.00 39.66 97 GLU A CA 1
ATOM 766 C C . GLU A 1 97 ? 54.014 -2.253 35.695 1.00 39.66 97 GLU A C 1
ATOM 768 O O . GLU A 1 97 ? 54.107 -2.006 34.503 1.00 39.66 97 GLU A O 1
ATOM 773 N N . GLY A 1 98 ? 53.390 -1.344 36.435 1.00 37.66 98 GLY A N 1
ATOM 774 C CA . GLY A 1 98 ? 53.165 -1.258 37.868 1.00 37.66 98 GLY A CA 1
ATOM 775 C C . GLY A 1 98 ? 52.651 0.144 38.159 1.00 37.66 98 GLY A C 1
ATOM 776 O O . GLY A 1 98 ? 53.286 1.114 37.753 1.00 37.66 98 GLY A O 1
ATOM 777 N N . ASP A 1 99 ? 51.518 0.263 38.850 1.00 39.03 99 ASP A N 1
ATOM 778 C CA . ASP A 1 99 ? 51.088 1.550 39.390 1.00 39.03 99 ASP A CA 1
ATOM 779 C C . ASP A 1 99 ? 51.207 1.502 40.911 1.00 39.03 99 ASP A C 1
ATOM 781 O O . ASP A 1 99 ? 50.452 0.849 41.637 1.00 39.03 99 ASP A O 1
ATOM 785 N N . LYS A 1 100 ? 52.288 2.123 41.370 1.00 47.22 100 LYS A N 1
ATOM 786 C CA . LYS A 1 100 ? 52.704 2.204 42.759 1.00 47.22 100 LYS A CA 1
ATOM 787 C C . LYS A 1 100 ? 51.805 3.225 43.451 1.00 47.22 100 LYS A C 1
ATOM 789 O O . LYS A 1 100 ? 52.099 4.414 43.471 1.00 47.22 100 LYS A O 1
ATOM 794 N N . VAL A 1 101 ? 50.705 2.755 44.029 1.00 46.59 101 VAL A N 1
ATOM 795 C CA . VAL A 1 101 ? 49.951 3.511 45.036 1.00 46.59 101 VAL A CA 1
ATOM 796 C C . VAL A 1 101 ? 50.733 3.444 46.348 1.00 46.59 101 VAL A C 1
ATOM 798 O O . VAL A 1 101 ? 50.983 2.341 46.824 1.00 46.59 101 VAL A O 1
ATOM 801 N N . LEU A 1 102 ? 51.143 4.608 46.870 1.00 44.16 102 LEU A N 1
ATOM 802 C CA . LEU A 1 102 ? 51.582 4.979 48.240 1.00 44.16 102 LEU A CA 1
ATOM 803 C C . LEU A 1 102 ? 52.466 6.229 48.062 1.00 44.16 102 LEU A C 1
ATOM 805 O O . LEU A 1 102 ? 53.358 6.209 47.220 1.00 44.16 102 LEU A O 1
ATOM 809 N N . SER A 1 103 ? 52.319 7.359 48.741 1.00 44.56 103 SER A N 1
ATOM 810 C CA . SER A 1 103 ? 51.766 7.766 50.043 1.00 44.56 103 SER A CA 1
ATOM 811 C C . SER A 1 103 ? 51.589 9.309 49.952 1.00 44.56 103 SER A C 1
ATOM 813 O O . SER A 1 103 ? 52.079 9.906 48.996 1.00 44.56 103 SER A O 1
ATOM 815 N N . GLU A 1 104 ? 50.903 10.068 50.803 1.00 45.34 104 GLU A N 1
ATOM 816 C CA . GLU A 1 104 ? 50.741 10.075 52.261 1.00 45.34 104 GLU A CA 1
ATOM 817 C C . GLU A 1 104 ? 49.687 11.152 52.600 1.00 45.34 104 GLU A C 1
ATOM 819 O O . GLU A 1 104 ? 49.621 12.155 51.846 1.00 45.34 104 GLU A O 1
#

Radius of gyration: 27.82 Å; Cα contacts (8 Å, |Δi|>4): 47; chains: 1; bounding box: 65×39×69 Å

pLDDT: mean 71.58, std 20.46, range [37.66, 94.44]

Solvent-accessible surface area (backbone atoms only — not comparable to full-atom values): 7349 Å² total; per-residue (Å²): 132,89,88,72,77,76,91,45,67,71,69,57,35,74,82,34,99,41,68,64,56,48,51,55,49,49,52,52,43,38,52,48,35,68,74,69,64,56,80,76,89,53,93,69,96,65,87,51,57,71,60,51,49,51,52,18,51,68,72,68,64,59,77,73,79,91,64,85,79,75,78,73,74,76,76,75,72,78,75,81,84,79,87,80,77,82,83,76,86,78,80,86,78,88,79,83,87,81,85,83,85,81,86,134

Foldseek 3Di:
DPPPPDLDLVLLCVVDPDSVRSVVLLVLQLVVCVVVVDDQPDDDPDPDSSVSSSVCSNVVVDDRDDDPDPPPDDDPPPPDPPDDDDPDDDDDDDDDDDDDDDDD

Secondary structure (DSSP, 8-state):
----S---HHHHHTTSSSHHHHHHHHHHHHHHHHHHTPPPSS--S---HHHHHHHHHHTT----------------PPP-------------------------

Nearest PDB structures (foldseek):
  8e6z-assembly1_E  TM=8.629E-01  e=1.071E-02  Escherichia coli
  8e6x-assembly1_E  TM=8.629E-01  e=1.071E-02  Escherichia coli
  8e3f-assembly1_E  TM=8.629E-01  e=1.071E-02  Escherichia coli
  4jkr-assembly2_K  TM=8.836E-01  e=1.706E-02  Escherichia coli DH1
  7szj-assembly1_E  TM=8.341E-01  e=2.153E-02  Escherichia coli K-12

Sequence (104 aa):
MELKEHYTNEELCSKFDNQFNLVNYAIGLVGEMIRTGREPRVKSETENPALLVLEEILAGKDKLEERPVEEKTPLKSSAEVSTTEVVKESVIEEVEEGDKVLSE